Protein AF-A0A524GEL8-F1 (afdb_monomer_lite)

Structure (mmCIF, N/CA/C/O backbone):
data_AF-A0A524GEL8-F1
#
_entry.id   AF-A0A524GEL8-F1
#
loop_
_atom_site.group_PDB
_atom_site.id
_atom_site.type_symbol
_atom_site.label_atom_id
_atom_site.label_alt_id
_atom_site.label_comp_id
_atom_site.label_asym_id
_atom_site.label_entity_id
_atom_site.label_seq_id
_atom_site.pdbx_PDB_ins_code
_atom_site.Cartn_x
_atom_site.Cartn_y
_atom_site.Cartn_z
_atom_site.occupancy
_atom_site.B_iso_or_equiv
_atom_site.auth_seq_id
_atom_site.auth_comp_id
_atom_site.auth_asym_id
_atom_site.auth_atom_id
_atom_site.pdbx_PDB_model_num
ATOM 1 N N . MET A 1 1 ? 19.070 -27.426 -23.156 1.00 35.41 1 MET A N 1
ATOM 2 C CA . MET A 1 1 ? 19.117 -26.978 -21.745 1.00 35.41 1 MET A CA 1
ATOM 3 C C . MET A 1 1 ? 20.177 -25.887 -21.638 1.00 35.41 1 MET A C 1
ATOM 5 O O . MET A 1 1 ? 21.352 -26.203 -21.500 1.00 35.41 1 MET A O 1
ATOM 9 N N . GLY A 1 2 ? 19.788 -24.626 -21.857 1.00 44.88 2 GLY A N 1
ATOM 10 C CA . GLY A 1 2 ? 20.702 -23.478 -21.834 1.00 44.88 2 GLY A CA 1
ATOM 11 C C . GLY A 1 2 ? 21.016 -23.070 -20.397 1.00 44.88 2 GLY A C 1
ATOM 12 O O . GLY A 1 2 ? 20.114 -23.015 -19.565 1.00 44.88 2 GLY A O 1
ATOM 13 N N . LYS A 1 3 ? 22.298 -22.862 -20.092 1.00 49.34 3 LYS A N 1
ATOM 14 C CA . LYS A 1 3 ? 22.775 -22.470 -18.763 1.00 49.34 3 LYS A CA 1
ATOM 15 C C . LYS A 1 3 ? 22.223 -21.086 -18.411 1.00 49.34 3 LYS A C 1
ATOM 17 O O . LYS A 1 3 ? 22.392 -20.156 -19.189 1.00 49.34 3 LYS A O 1
ATOM 22 N N . ALA A 1 4 ? 21.612 -20.952 -17.234 1.00 56.22 4 ALA A N 1
ATOM 23 C CA . ALA A 1 4 ? 21.321 -19.656 -16.627 1.00 56.22 4 ALA A CA 1
ATOM 24 C C . ALA A 1 4 ? 22.658 -18.959 -16.322 1.00 56.22 4 ALA A C 1
ATOM 26 O O . ALA A 1 4 ? 23.332 -19.267 -15.332 1.00 56.22 4 ALA A O 1
ATOM 27 N N . GLN A 1 5 ? 23.108 -18.112 -17.243 1.00 56.97 5 GLN A N 1
ATOM 28 C CA . GLN A 1 5 ? 24.406 -17.461 -17.171 1.00 56.97 5 GLN A CA 1
ATOM 29 C C . GLN A 1 5 ? 24.256 -16.211 -16.293 1.00 56.97 5 GLN A C 1
ATOM 31 O O . GLN A 1 5 ? 23.763 -15.181 -16.738 1.00 56.97 5 GLN A O 1
ATOM 36 N N . ARG A 1 6 ? 24.658 -16.308 -15.020 1.00 63.91 6 ARG A N 1
ATOM 37 C CA . ARG A 1 6 ? 24.901 -15.120 -14.185 1.00 63.91 6 ARG A CA 1
ATOM 38 C C . ARG A 1 6 ? 25.886 -14.213 -14.921 1.00 63.91 6 ARG A C 1
ATOM 40 O O . ARG A 1 6 ? 26.884 -14.718 -15.443 1.00 63.91 6 ARG A O 1
ATOM 47 N N . CYS A 1 7 ? 25.612 -12.914 -14.962 1.00 64.94 7 CYS A N 1
ATOM 48 C CA . CYS A 1 7 ? 26.526 -11.990 -15.612 1.00 64.94 7 CYS A CA 1
ATOM 49 C C . CYS A 1 7 ? 27.879 -11.916 -14.902 1.00 64.94 7 CYS A C 1
ATOM 51 O O . CYS A 1 7 ? 27.946 -12.120 -13.684 1.00 64.94 7 CYS A O 1
ATOM 53 N N . PRO A 1 8 ? 28.953 -11.631 -15.660 1.00 68.56 8 PRO A N 1
ATOM 54 C CA . PRO A 1 8 ? 30.248 -11.336 -15.078 1.00 68.56 8 PRO A CA 1
ATOM 55 C C . PRO A 1 8 ? 30.159 -10.118 -14.152 1.00 68.56 8 PRO A C 1
ATOM 57 O O . PRO A 1 8 ? 29.388 -9.189 -14.390 1.00 68.56 8 PRO A O 1
ATOM 60 N N . GLU A 1 9 ? 30.967 -10.128 -13.096 1.00 66.00 9 GLU A N 1
ATOM 61 C CA . GLU A 1 9 ? 31.051 -9.038 -12.126 1.00 66.00 9 GLU A CA 1
ATOM 62 C C . GLU A 1 9 ? 31.375 -7.713 -12.845 1.00 66.00 9 GLU A C 1
ATOM 64 O O . GLU A 1 9 ? 32.369 -7.616 -13.564 1.00 66.00 9 GLU A O 1
ATOM 69 N N . GLY A 1 10 ? 30.499 -6.711 -12.706 1.00 65.38 10 GLY A N 1
ATOM 7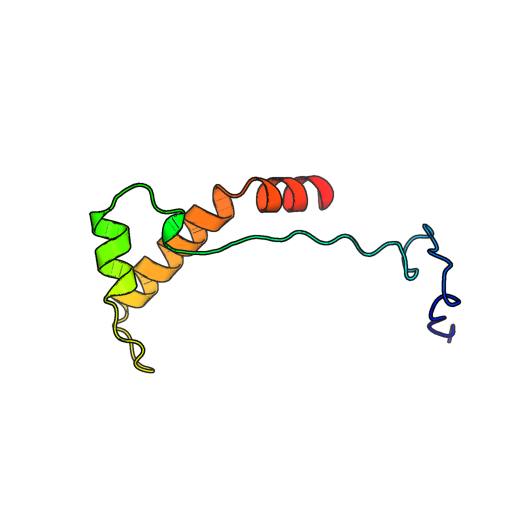0 C CA . GLY A 1 10 ? 30.649 -5.400 -13.351 1.00 65.38 10 GLY A CA 1
ATOM 71 C C . GLY A 1 10 ? 30.096 -5.270 -14.778 1.00 65.38 10 GLY A C 1
ATOM 72 O O . GLY A 1 10 ? 30.209 -4.189 -15.350 1.00 65.38 10 GLY A O 1
ATOM 73 N N . ALA A 1 11 ? 29.477 -6.310 -15.351 1.00 69.00 11 ALA A N 1
ATOM 74 C CA . ALA A 1 11 ? 28.822 -6.240 -16.660 1.00 69.00 11 ALA A CA 1
ATOM 75 C C . ALA A 1 11 ? 27.305 -6.451 -16.530 1.00 69.00 11 ALA A C 1
ATOM 77 O O . ALA A 1 11 ? 26.857 -7.516 -16.110 1.00 69.00 11 ALA A O 1
ATOM 78 N N . LEU A 1 12 ? 26.515 -5.444 -16.914 1.00 66.25 12 LEU A N 1
ATOM 79 C CA . LEU A 1 12 ? 25.069 -5.572 -17.099 1.00 66.25 12 LEU A CA 1
ATOM 80 C C . LEU A 1 12 ? 24.805 -5.918 -18.566 1.00 66.25 12 LEU A C 1
ATOM 82 O O . LEU A 1 12 ? 25.354 -5.282 -19.463 1.00 66.25 12 LEU A O 1
ATOM 86 N N . SER A 1 13 ? 24.005 -6.950 -18.809 1.00 68.31 13 SER A N 1
ATOM 87 C CA . SER A 1 13 ? 23.475 -7.236 -20.141 1.00 68.31 13 SER A CA 1
ATOM 88 C C . SER A 1 13 ? 22.096 -6.589 -20.250 1.00 68.31 13 SER A C 1
ATOM 90 O O . SER A 1 13 ? 21.311 -6.676 -19.313 1.00 68.31 13 SER A O 1
ATOM 92 N N . GLU A 1 14 ? 21.822 -5.920 -21.368 1.00 72.62 14 GLU A N 1
ATOM 93 C CA . GLU A 1 14 ? 20.509 -5.320 -21.667 1.00 72.62 14 GLU A CA 1
ATOM 94 C C . GLU A 1 14 ? 19.662 -6.235 -22.573 1.00 72.62 14 GLU A C 1
ATOM 96 O O . GLU A 1 14 ? 18.581 -5.864 -23.024 1.00 72.62 14 GLU A O 1
ATOM 101 N N . GLU A 1 15 ? 20.155 -7.445 -22.860 1.00 72.75 15 GLU A N 1
ATOM 102 C CA . GLU A 1 15 ? 19.416 -8.454 -23.619 1.00 72.75 15 GLU A CA 1
ATOM 103 C C . GLU A 1 15 ? 18.187 -8.913 -22.802 1.00 72.75 15 GLU A C 1
ATOM 105 O O . GLU A 1 15 ? 18.326 -9.165 -21.597 1.00 72.75 15 GLU A O 1
ATOM 110 N N . PRO A 1 16 ? 17.004 -9.082 -23.425 1.00 66.12 16 PRO A N 1
ATOM 111 C CA . PRO A 1 16 ? 15.822 -9.614 -22.748 1.00 66.12 16 PRO A CA 1
ATOM 112 C C . PRO A 1 16 ? 16.063 -11.020 -22.170 1.00 66.12 16 PRO A C 1
ATOM 114 O O . PRO A 1 16 ? 16.504 -11.931 -22.872 1.00 66.12 16 PRO A O 1
ATOM 117 N N . GLY A 1 17 ? 15.731 -11.222 -20.897 1.00 67.62 17 GLY A N 1
ATOM 118 C CA . GLY A 1 17 ? 15.963 -12.440 -20.116 1.00 67.62 17 GLY A CA 1
ATOM 119 C C . GLY A 1 17 ? 17.369 -12.576 -19.515 1.00 67.62 17 GLY A C 1
ATOM 120 O O . GLY A 1 17 ? 17.760 -13.694 -19.165 1.00 67.62 17 GL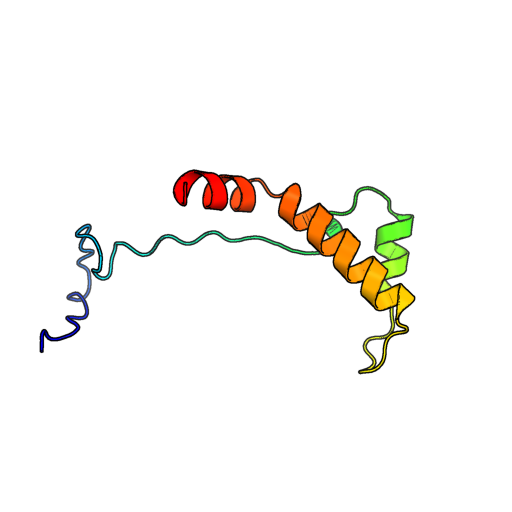Y A O 1
ATOM 121 N N . SER A 1 18 ? 18.153 -11.496 -19.448 1.00 73.00 18 SER A N 1
ATOM 122 C CA . SER A 1 18 ? 19.525 -11.511 -18.933 1.00 73.00 18 SER A CA 1
ATOM 123 C C . SER A 1 18 ? 19.602 -11.172 -17.431 1.00 73.00 18 SER A C 1
ATOM 125 O O . SER A 1 18 ? 18.766 -11.586 -16.637 1.00 73.00 18 SER A O 1
ATOM 127 N N . CYS A 1 19 ? 20.694 -10.558 -16.982 1.00 69.19 19 CYS A N 1
ATOM 128 C CA . CYS A 1 19 ? 20.893 -10.167 -15.585 1.00 69.19 19 CYS A CA 1
ATOM 129 C C . CYS A 1 19 ? 20.654 -8.671 -15.337 1.00 69.19 19 CYS A C 1
ATOM 131 O O . CYS A 1 19 ? 20.655 -8.251 -14.180 1.00 69.19 19 CYS A O 1
ATOM 133 N N . GLY A 1 20 ? 20.590 -7.867 -16.404 1.00 69.06 20 GLY A N 1
ATOM 134 C CA . GLY A 1 20 ? 20.487 -6.408 -16.351 1.00 69.06 20 GLY A CA 1
ATOM 135 C C . GLY A 1 20 ? 19.151 -5.890 -16.875 1.00 69.06 20 GLY A C 1
ATOM 136 O O . GLY A 1 20 ? 18.923 -4.689 -16.856 1.00 69.06 20 GLY A O 1
ATOM 137 N N . ASP A 1 21 ? 18.256 -6.786 -17.280 1.00 72.56 21 ASP A N 1
ATOM 138 C CA . ASP A 1 21 ? 16.890 -6.507 -17.723 1.00 72.56 21 ASP A CA 1
ATOM 139 C C . ASP A 1 21 ? 15.866 -6.552 -16.569 1.00 72.56 21 ASP A C 1
ATOM 141 O O . ASP A 1 21 ? 14.660 -6.598 -16.803 1.00 72.56 21 ASP A O 1
ATOM 145 N N . ILE A 1 22 ? 16.328 -6.546 -15.311 1.00 78.62 22 ILE A N 1
ATOM 146 C CA . ILE A 1 22 ? 15.455 -6.484 -14.134 1.00 78.62 22 ILE A CA 1
ATOM 147 C C . ILE A 1 22 ? 15.157 -5.021 -13.808 1.00 78.62 22 ILE A C 1
ATOM 149 O O . ILE A 1 22 ? 16.035 -4.278 -13.365 1.00 78.62 22 ILE A O 1
ATOM 153 N N . GLU A 1 23 ? 13.893 -4.633 -13.945 1.00 84.75 23 GLU A N 1
ATOM 154 C CA . GLU A 1 23 ? 13.393 -3.330 -13.515 1.00 84.75 23 GLU A CA 1
ATOM 155 C C . GLU A 1 23 ? 12.630 -3.443 -12.186 1.00 84.75 23 GLU A C 1
ATOM 157 O O . GLU A 1 23 ? 11.827 -4.355 -11.977 1.00 84.75 23 GLU A O 1
ATOM 162 N N . PHE A 1 24 ? 12.890 -2.513 -11.263 1.00 89.19 24 PHE A N 1
ATOM 163 C CA . PHE A 1 24 ? 12.253 -2.484 -9.947 1.00 89.19 24 PHE A CA 1
ATOM 164 C C . PHE A 1 24 ? 11.261 -1.329 -9.839 1.00 89.19 24 PHE A C 1
ATOM 166 O O . PHE A 1 24 ? 11.604 -0.170 -10.069 1.00 89.19 24 PHE A O 1
ATOM 173 N N . TYR A 1 25 ? 10.059 -1.646 -9.363 1.00 93.81 25 TYR A N 1
ATOM 174 C CA . TYR A 1 25 ? 9.017 -0.675 -9.045 1.00 93.81 25 TYR A CA 1
ATOM 175 C C . TYR A 1 25 ? 8.743 -0.735 -7.544 1.00 93.81 25 TYR A C 1
ATOM 177 O O . TYR A 1 25 ? 8.161 -1.699 -7.045 1.00 93.81 25 TYR A O 1
ATOM 185 N N . VAL A 1 26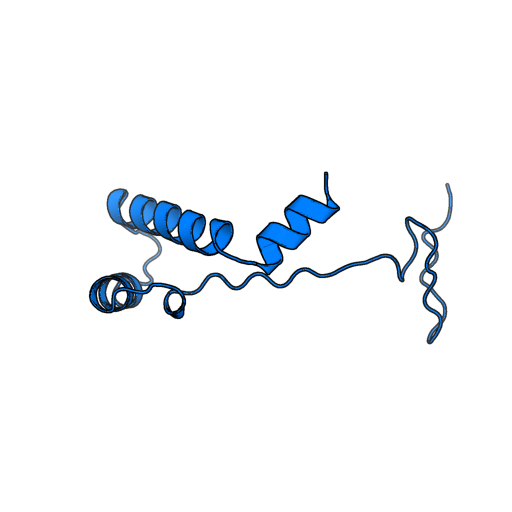 ? 9.197 0.275 -6.803 1.00 95.12 26 VAL A N 1
ATOM 186 C CA . VAL A 1 26 ? 8.965 0.354 -5.355 1.00 95.12 26 V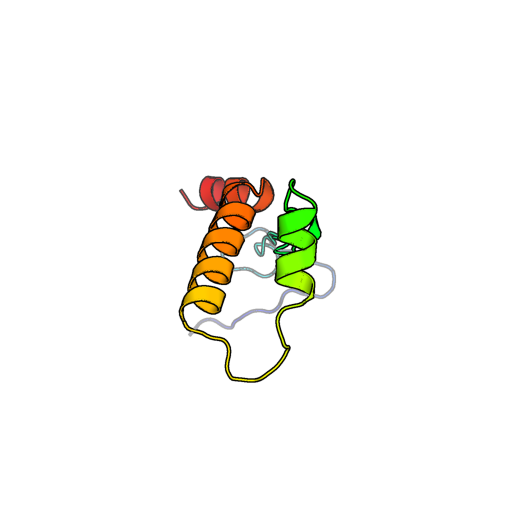AL A CA 1
ATOM 187 C C . VAL A 1 26 ? 7.620 1.024 -5.111 1.00 95.12 26 VAL A C 1
ATOM 189 O O . VAL A 1 26 ? 7.451 2.206 -5.389 1.00 95.12 26 VAL A O 1
ATOM 192 N N . ILE A 1 27 ? 6.665 0.263 -4.582 1.00 95.56 27 ILE A N 1
ATOM 193 C CA . ILE A 1 27 ? 5.320 0.746 -4.260 1.00 95.56 27 ILE A CA 1
ATOM 194 C C . ILE A 1 27 ? 5.163 0.713 -2.744 1.00 95.56 27 ILE A C 1
ATOM 196 O O . ILE A 1 27 ? 5.157 -0.355 -2.130 1.00 95.56 27 ILE A O 1
ATOM 200 N N . GLU A 1 28 ? 5.044 1.886 -2.129 1.00 95.19 28 GLU A N 1
ATOM 201 C CA . GLU A 1 28 ? 4.854 1.995 -0.686 1.00 95.19 28 GLU A CA 1
ATOM 202 C C . GLU A 1 28 ? 3.368 1.969 -0.320 1.00 95.19 28 GLU A C 1
ATOM 204 O O . GLU A 1 28 ? 2.601 2.845 -0.713 1.00 95.19 28 GLU A O 1
ATOM 209 N N . VAL A 1 29 ? 2.973 0.996 0.504 1.00 96.12 29 VAL A N 1
ATOM 210 C CA . VAL A 1 29 ? 1.614 0.900 1.051 1.00 96.12 29 VAL A CA 1
ATOM 211 C C . VAL A 1 29 ? 1.677 1.132 2.553 1.00 96.12 29 VAL A C 1
ATOM 213 O O . VAL A 1 29 ? 2.008 0.236 3.328 1.00 96.12 29 VAL A O 1
ATOM 216 N N . LYS A 1 30 ? 1.406 2.371 2.969 1.00 95.25 30 LYS A N 1
ATOM 217 C CA . LYS A 1 30 ? 1.485 2.801 4.370 1.00 95.25 30 LYS A CA 1
ATOM 218 C C . LYS A 1 30 ? 0.408 3.825 4.695 1.00 95.25 30 LYS A C 1
ATOM 220 O O . LYS A 1 30 ? 0.050 4.644 3.853 1.00 95.25 30 LYS A O 1
ATOM 225 N N . PHE A 1 31 ? -0.057 3.829 5.943 1.00 95.44 31 PHE A N 1
ATOM 226 C CA . PHE A 1 31 ? -1.139 4.720 6.375 1.00 95.44 31 PHE A CA 1
ATOM 227 C C . PHE A 1 31 ? -0.797 6.211 6.256 1.00 95.44 31 PHE A C 1
ATOM 229 O O . PHE A 1 31 ? -1.700 7.032 6.199 1.00 95.44 31 PHE A O 1
ATOM 236 N N . ASP A 1 32 ? 0.478 6.593 6.162 1.00 94.19 32 ASP A N 1
ATOM 237 C CA . ASP A 1 32 ? 0.861 7.997 5.954 1.00 94.19 32 ASP A CA 1
ATOM 238 C C . ASP A 1 32 ? 0.394 8.553 4.596 1.00 94.19 32 ASP A C 1
ATOM 240 O O . ASP A 1 32 ? 0.280 9.767 4.445 1.00 94.19 32 ASP A O 1
ATOM 244 N N . ALA A 1 33 ? 0.072 7.680 3.635 1.00 93.88 33 ALA A N 1
ATOM 245 C CA . ALA A 1 33 ? -0.521 8.062 2.355 1.00 93.88 33 ALA A CA 1
ATOM 246 C C . ALA A 1 33 ? -2.006 8.467 2.466 1.00 93.88 33 ALA A C 1
ATOM 248 O O . ALA A 1 33 ? -2.537 9.100 1.555 1.00 93.88 33 ALA A O 1
ATOM 249 N N . LEU A 1 34 ? -2.684 8.139 3.574 1.00 94.25 34 LEU A N 1
ATOM 250 C CA . LEU A 1 34 ? -4.077 8.527 3.804 1.00 94.25 34 LEU A CA 1
ATOM 251 C C . LEU A 1 34 ? -4.159 10.026 4.115 1.00 94.25 34 LEU A C 1
ATOM 253 O O . LEU A 1 34 ? -3.392 10.532 4.938 1.00 94.25 34 LEU A O 1
ATOM 257 N N . LYS A 1 35 ? -5.096 10.739 3.478 1.00 91.75 35 LYS A N 1
ATOM 258 C CA . LYS A 1 35 ? -5.263 12.198 3.630 1.00 91.75 35 LYS A CA 1
ATOM 259 C C . LYS A 1 35 ? -5.847 12.564 4.991 1.00 91.75 35 LYS A C 1
ATOM 261 O O . LYS A 1 35 ? -5.325 13.452 5.668 1.00 91.75 35 LYS A O 1
ATOM 266 N N . GLU A 1 36 ? -6.888 11.843 5.394 1.00 95.25 36 GLU A N 1
ATOM 267 C CA . GLU A 1 36 ? -7.640 12.119 6.611 1.00 95.25 36 GLU A CA 1
ATOM 268 C C . GLU A 1 36 ? -6.893 11.627 7.853 1.00 95.25 36 GLU A C 1
ATOM 270 O O . GLU A 1 36 ? -6.516 10.459 7.981 1.00 95.25 36 GLU A O 1
ATOM 275 N N . GLU A 1 37 ? -6.676 12.525 8.814 1.00 95.94 37 GLU A N 1
ATOM 276 C CA . GLU A 1 37 ? -5.975 12.183 10.054 1.00 95.94 37 GLU A CA 1
ATOM 277 C C . GLU A 1 37 ? -6.744 11.157 10.893 1.00 95.94 37 GLU A C 1
ATOM 279 O O . GLU A 1 37 ? -6.137 10.257 11.474 1.00 95.94 37 GLU A O 1
ATOM 284 N N . SER A 1 38 ? -8.073 11.249 10.911 1.00 96.12 38 SER A N 1
ATOM 285 C CA . SER A 1 38 ? -8.945 10.310 11.619 1.00 96.12 38 SER A CA 1
ATOM 286 C C . SER A 1 38 ? -8.788 8.876 11.105 1.00 96.12 38 SER A C 1
ATOM 288 O O . SER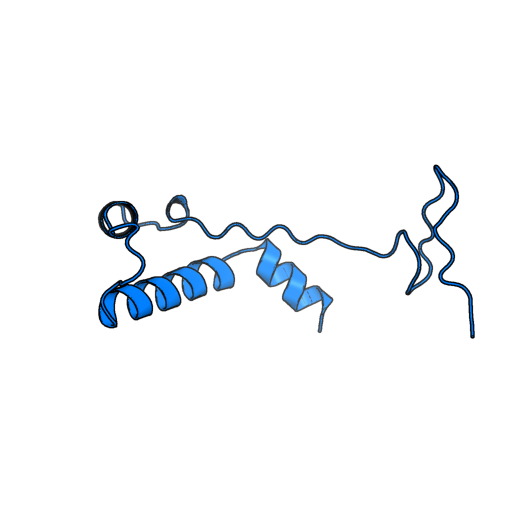 A 1 38 ? -8.689 7.951 11.912 1.00 96.12 38 SER A O 1
ATOM 290 N N . GLU A 1 39 ? -8.684 8.689 9.787 1.00 95.25 39 GLU A N 1
ATOM 291 C CA . GLU A 1 39 ? -8.436 7.385 9.165 1.00 95.25 39 GLU A CA 1
ATOM 292 C C . GLU A 1 39 ? -7.063 6.843 9.571 1.00 95.25 39 GLU A C 1
ATOM 294 O O . GLU A 1 39 ? -6.951 5.708 10.037 1.00 95.25 39 GLU A O 1
ATOM 299 N N . ARG A 1 40 ? -6.014 7.675 9.505 1.00 96.31 40 ARG A N 1
ATOM 300 C CA . ARG A 1 40 ? -4.663 7.285 9.950 1.00 96.31 40 ARG A CA 1
ATOM 301 C C . ARG A 1 40 ? -4.652 6.813 11.395 1.00 96.31 40 ARG A C 1
ATOM 303 O O . ARG A 1 40 ? -4.040 5.793 11.706 1.00 96.31 40 ARG A O 1
ATOM 310 N N . VAL A 1 41 ? -5.311 7.560 12.277 1.00 96.50 41 VAL A N 1
ATOM 311 C CA . VAL A 1 41 ? -5.396 7.233 13.703 1.00 96.50 41 VAL A CA 1
ATOM 312 C C . VAL A 1 41 ? -6.177 5.940 13.921 1.00 96.50 41 VAL A C 1
ATOM 314 O O . VAL A 1 41 ? -5.748 5.127 14.737 1.00 96.50 41 VAL A O 1
ATOM 317 N N . TYR A 1 42 ? -7.275 5.723 13.193 1.00 95.50 42 TYR A N 1
ATOM 318 C CA . TYR A 1 42 ? -8.038 4.476 13.246 1.00 95.50 42 TYR A CA 1
ATOM 319 C C . TYR A 1 42 ? -7.155 3.272 12.898 1.00 95.50 42 TYR A C 1
ATOM 321 O O . TYR A 1 42 ? -6.990 2.376 13.726 1.00 95.50 42 TYR A O 1
ATOM 329 N N . PHE A 1 43 ? -6.511 3.281 11.727 1.00 95.38 43 PHE A N 1
ATOM 330 C CA . PHE A 1 43 ? -5.717 2.139 11.266 1.00 95.38 43 PHE A CA 1
ATOM 331 C C . PHE A 1 43 ? -4.483 1.876 12.130 1.00 95.38 43 PHE A C 1
ATOM 333 O O . PHE A 1 43 ? -4.172 0.724 12.422 1.00 95.38 43 PHE A O 1
ATOM 340 N N . LYS A 1 44 ? -3.810 2.928 12.614 1.00 94.50 44 LYS A N 1
ATOM 341 C CA . LYS A 1 44 ? -2.654 2.795 13.520 1.00 94.50 44 LYS A CA 1
ATOM 342 C C . LYS A 1 44 ? -3.024 2.256 14.908 1.00 94.50 44 LYS A C 1
ATOM 344 O O . LYS A 1 44 ? -2.128 1.863 15.650 1.00 94.50 44 LYS A O 1
ATOM 349 N N . ARG A 1 45 ? -4.309 2.257 15.278 1.00 94.88 45 ARG A N 1
ATOM 350 C CA . ARG A 1 45 ? -4.814 1.725 16.555 1.00 94.88 45 ARG A CA 1
ATOM 351 C C . ARG A 1 45 ? -5.407 0.325 16.444 1.00 94.88 45 ARG A C 1
ATOM 353 O O . ARG A 1 45 ? -5.752 -0.240 17.481 1.00 94.88 45 ARG A O 1
ATOM 360 N N . LEU A 1 46 ? -5.528 -0.226 15.234 1.00 93.56 46 LEU A N 1
ATOM 361 C CA . LEU A 1 46 ? -5.974 -1.604 15.070 1.00 93.56 46 LEU A CA 1
ATOM 362 C C . LEU A 1 46 ? -5.032 -2.546 15.831 1.00 93.56 46 LEU A C 1
ATOM 364 O O . LEU A 1 46 ? -3.812 -2.346 15.820 1.00 93.56 46 LEU A O 1
ATOM 368 N N . PRO A 1 47 ? -5.574 -3.564 16.516 1.00 91.56 47 PRO A N 1
ATOM 369 C CA . PRO A 1 47 ? -4.746 -4.492 17.260 1.00 91.56 47 PRO A CA 1
ATOM 370 C C . PRO A 1 47 ? -3.858 -5.279 16.294 1.00 91.56 47 PRO A C 1
ATOM 372 O O . PRO A 1 47 ? -4.308 -5.768 15.263 1.00 91.56 47 PRO A O 1
ATOM 375 N N . THR A 1 48 ? -2.597 -5.490 16.662 1.00 84.62 48 THR A N 1
ATOM 376 C CA . THR A 1 48 ? -1.675 -6.379 15.933 1.00 84.62 48 THR A CA 1
ATOM 377 C C . THR A 1 48 ? -1.914 -7.858 16.268 1.00 84.62 48 THR A C 1
ATOM 379 O O . THR A 1 48 ? -1.004 -8.685 16.221 1.00 84.62 48 THR A O 1
ATOM 382 N N . SER A 1 49 ? -3.144 -8.204 16.655 1.00 81.00 49 SER A N 1
ATOM 383 C CA . SER A 1 49 ? -3.547 -9.570 16.964 1.00 81.00 49 SER A CA 1
ATOM 384 C C . SER A 1 49 ? -3.734 -10.373 15.673 1.00 81.00 49 SER A C 1
ATOM 386 O O . SER A 1 49 ? -4.127 -9.851 14.634 1.00 81.00 49 SER A O 1
ATOM 388 N N . PHE A 1 50 ? -3.532 -11.690 15.740 1.00 75.38 50 PHE A N 1
ATOM 389 C CA . PHE A 1 50 ? -3.759 -12.599 14.604 1.00 75.38 50 PHE A CA 1
ATOM 390 C C . PHE A 1 50 ? -5.244 -12.770 14.212 1.00 75.38 50 PHE A C 1
ATOM 392 O O . PHE A 1 50 ? -5.577 -13.662 13.434 1.00 75.38 50 PHE A O 1
ATOM 399 N N . ARG A 1 51 ? -6.157 -11.971 14.782 1.00 83.50 51 ARG A N 1
ATOM 400 C CA . ARG A 1 51 ? -7.603 -12.028 14.534 1.00 83.50 51 ARG A CA 1
ATOM 401 C C . ARG A 1 51 ? -8.188 -10.619 14.576 1.00 83.50 51 ARG A C 1
ATOM 403 O O . ARG A 1 51 ? -8.548 -10.137 15.647 1.00 83.50 51 ARG A O 1
ATOM 410 N N . LEU A 1 52 ? -8.268 -9.999 13.406 1.00 90.75 52 LEU A N 1
ATOM 411 C CA . LEU A 1 52 ? -9.063 -8.797 13.170 1.00 90.75 52 LEU A CA 1
ATOM 412 C C . LEU A 1 52 ? -10.514 -9.184 12.869 1.00 90.75 52 LEU A C 1
ATOM 414 O O . LEU A 1 52 ? -10.783 -10.282 12.369 1.00 90.75 52 LEU A O 1
ATOM 418 N N . GLY A 1 53 ? -11.448 -8.288 13.172 1.00 93.06 53 GLY A N 1
ATOM 419 C CA . GLY A 1 53 ? -12.831 -8.413 12.732 1.00 93.06 53 GLY A CA 1
ATOM 420 C C . GLY A 1 53 ? -12.928 -8.347 11.208 1.00 93.06 53 GLY A C 1
ATOM 421 O O . GLY A 1 53 ? -12.124 -7.684 10.555 1.00 93.06 53 GLY A O 1
ATOM 422 N N . VAL A 1 54 ? -13.930 -9.013 10.630 1.00 94.50 54 VAL A N 1
ATOM 423 C CA . VAL A 1 54 ? -14.125 -9.050 9.167 1.00 94.50 54 VAL A CA 1
ATOM 424 C C . VAL A 1 54 ? -14.229 -7.636 8.587 1.00 94.50 54 VAL A C 1
ATOM 426 O O . VAL A 1 54 ? -13.537 -7.320 7.629 1.00 94.50 54 VAL A O 1
ATOM 429 N N . GLU A 1 55 ? -14.983 -6.748 9.238 1.00 94.69 55 GLU A N 1
ATOM 430 C CA . GLU A 1 55 ? -15.116 -5.350 8.806 1.00 94.69 55 GLU A CA 1
ATOM 431 C C . GLU A 1 55 ? -13.798 -4.560 8.872 1.00 94.69 55 GLU A C 1
ATOM 433 O O . GLU A 1 55 ? -13.565 -3.661 8.066 1.00 94.69 55 GLU A O 1
ATOM 438 N N . GLU A 1 56 ? -12.922 -4.864 9.834 1.00 94.50 56 GLU A N 1
ATOM 439 C CA . GLU A 1 56 ? -11.606 -4.223 9.939 1.00 94.50 56 GLU A CA 1
ATOM 440 C C . GLU A 1 56 ? -10.689 -4.694 8.808 1.00 94.50 56 GLU A C 1
ATOM 442 O O . GLU A 1 56 ? -9.955 -3.891 8.232 1.00 94.50 56 GLU A O 1
ATOM 447 N N . VAL A 1 57 ? -10.767 -5.983 8.462 1.00 94.12 57 VAL A N 1
ATOM 448 C CA . VAL A 1 57 ? -10.048 -6.567 7.326 1.00 94.12 57 VAL A CA 1
ATOM 449 C C . VAL A 1 57 ? -10.533 -5.968 6.010 1.00 94.12 57 VAL A C 1
ATOM 451 O O . VAL A 1 57 ? -9.704 -5.597 5.182 1.00 94.12 57 VAL A O 1
ATOM 454 N N . ASP A 1 58 ? -11.843 -5.833 5.817 1.00 96.31 58 ASP A N 1
ATOM 455 C CA . ASP A 1 58 ? -12.402 -5.246 4.597 1.00 96.31 58 ASP A CA 1
ATOM 456 C C . ASP A 1 58 ? -11.955 -3.788 4.438 1.00 96.31 58 ASP A C 1
ATOM 458 O O . ASP A 1 58 ? -11.397 -3.430 3.402 1.00 96.31 58 ASP A O 1
ATOM 462 N N . LYS A 1 59 ? -12.028 -2.983 5.507 1.00 95.62 59 LYS A N 1
ATOM 463 C CA . LYS A 1 59 ? -11.503 -1.606 5.499 1.00 95.62 59 LYS A CA 1
ATOM 464 C C . LYS A 1 59 ? -10.013 -1.543 5.159 1.00 95.62 59 LYS A C 1
ATOM 466 O O . LYS A 1 59 ? -9.598 -0.678 4.398 1.00 95.62 59 LYS A O 1
ATOM 471 N N . LEU A 1 60 ? -9.194 -2.449 5.698 1.00 95.06 60 LEU A N 1
ATOM 472 C CA . LEU A 1 60 ? -7.768 -2.512 5.359 1.00 95.06 60 LEU A CA 1
ATOM 473 C C . LEU A 1 60 ? -7.543 -2.816 3.873 1.00 95.06 60 LEU A C 1
ATOM 475 O O . LEU A 1 60 ? -6.648 -2.236 3.260 1.00 95.06 60 LEU A O 1
ATOM 479 N N . ARG A 1 61 ? -8.339 -3.720 3.293 1.00 96.00 61 ARG A N 1
ATOM 480 C CA . ARG A 1 61 ? -8.250 -4.081 1.872 1.00 96.00 61 ARG A CA 1
ATOM 481 C C . ARG A 1 61 ? -8.647 -2.916 0.976 1.00 96.00 61 ARG A C 1
ATOM 483 O O . ARG A 1 61 ? -7.927 -2.638 0.018 1.00 96.00 61 ARG A O 1
ATOM 490 N N . ASP A 1 62 ? -9.741 -2.240 1.303 1.00 96.56 62 ASP A N 1
ATOM 491 C CA . ASP A 1 62 ? -10.242 -1.098 0.539 1.00 96.56 62 ASP A CA 1
ATOM 492 C C . ASP A 1 62 ? -9.227 0.050 0.535 1.00 96.56 62 ASP A C 1
ATOM 494 O O . ASP A 1 62 ? -8.910 0.618 -0.512 1.00 96.56 62 ASP A O 1
ATOM 498 N N . GLU A 1 63 ? -8.631 0.336 1.691 1.00 96.00 63 GLU A N 1
ATOM 499 C CA . GLU A 1 63 ? -7.630 1.390 1.824 1.00 96.00 63 GLU A CA 1
ATOM 500 C C . GLU A 1 63 ? -6.298 1.049 1.163 1.00 96.00 63 GLU A C 1
ATOM 502 O O . GLU A 1 63 ? -5.702 1.894 0.493 1.00 96.00 63 GLU A O 1
ATOM 507 N N . ALA A 1 64 ? -5.840 -0.199 1.275 1.00 96.31 64 ALA A N 1
ATOM 508 C CA . ALA A 1 64 ? -4.667 -0.656 0.539 1.00 96.31 64 ALA A CA 1
ATOM 509 C C . ALA A 1 64 ? -4.893 -0.555 -0.977 1.00 96.31 64 ALA A C 1
ATOM 511 O O . ALA A 1 64 ? -4.014 -0.077 -1.694 1.00 96.31 64 ALA A O 1
ATOM 512 N N . HIS A 1 65 ? -6.078 -0.943 -1.464 1.00 96.62 65 HIS A N 1
ATOM 513 C CA . HIS A 1 65 ? -6.444 -0.799 -2.871 1.00 96.62 65 HIS A CA 1
ATOM 514 C C . HIS A 1 65 ? -6.404 0.669 -3.310 1.00 96.62 65 HIS A C 1
ATOM 516 O O . HIS A 1 65 ? -5.807 0.979 -4.342 1.00 96.62 65 HIS A O 1
ATOM 522 N N . ARG A 1 66 ? -6.966 1.580 -2.505 1.00 95.88 66 ARG A N 1
ATOM 523 C CA . ARG A 1 66 ? -6.922 3.026 -2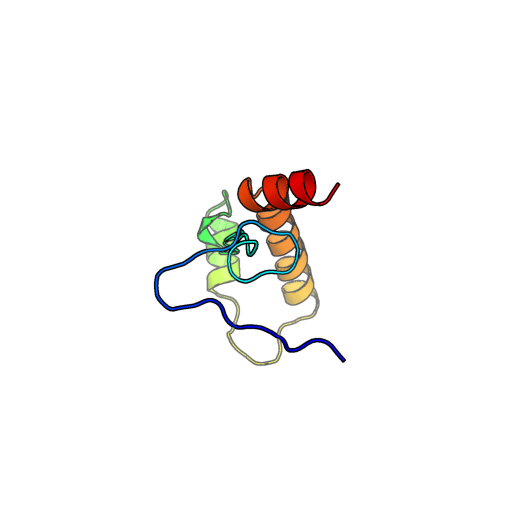.762 1.00 95.88 66 ARG A CA 1
ATOM 524 C C . ARG A 1 66 ? -5.479 3.525 -2.871 1.00 95.88 66 ARG A C 1
ATOM 526 O O . ARG A 1 66 ? -5.124 4.077 -3.910 1.00 95.88 66 ARG A O 1
ATOM 533 N N . ILE A 1 67 ? -4.633 3.242 -1.875 1.00 96.75 67 ILE A N 1
ATOM 534 C CA . ILE A 1 67 ? -3.218 3.661 -1.855 1.00 96.75 67 ILE A CA 1
ATOM 535 C C . ILE A 1 67 ? -2.460 3.146 -3.087 1.00 96.75 67 ILE A C 1
ATOM 537 O O . ILE A 1 67 ? -1.750 3.910 -3.738 1.00 96.75 67 ILE A O 1
ATOM 541 N N . VAL A 1 68 ? -2.620 1.867 -3.435 1.00 96.75 68 VAL A N 1
ATOM 542 C CA . VAL A 1 68 ? -1.947 1.269 -4.597 1.00 96.75 68 VAL A CA 1
ATOM 543 C C . VAL A 1 68 ? -2.444 1.894 -5.902 1.00 96.75 68 VAL A C 1
ATOM 545 O O . VAL A 1 68 ? -1.634 2.251 -6.751 1.00 96.75 68 VAL A O 1
ATOM 548 N N . SER A 1 69 ? -3.755 2.085 -6.060 1.00 95.00 69 SER A N 1
ATOM 549 C CA . SER A 1 69 ? -4.336 2.662 -7.282 1.00 95.00 69 SER A CA 1
ATOM 550 C C . SER A 1 69 ? -3.921 4.121 -7.532 1.00 95.00 69 SER A C 1
ATOM 552 O O . SER A 1 69 ? -3.801 4.549 -8.684 1.00 95.00 69 SER A O 1
ATOM 554 N N . GLU A 1 70 ? -3.656 4.871 -6.460 1.00 94.62 70 GLU A N 1
ATOM 555 C CA . GLU A 1 70 ? -3.190 6.259 -6.506 1.00 94.62 70 GLU A CA 1
ATOM 556 C C . GLU A 1 70 ? -1.652 6.379 -6.582 1.00 94.62 70 GLU A C 1
ATOM 558 O O . GLU A 1 70 ? -1.132 7.474 -6.807 1.00 94.62 70 GLU A O 1
ATOM 563 N N . SER A 1 71 ? -0.906 5.276 -6.430 1.00 96.06 71 SER A N 1
ATOM 564 C CA . SER A 1 71 ? 0.558 5.270 -6.523 1.00 96.06 71 SER A CA 1
ATOM 565 C C . SER A 1 71 ? 1.027 5.507 -7.960 1.00 96.06 71 SER A C 1
ATOM 567 O O . SER A 1 71 ? 0.666 4.777 -8.885 1.00 96.06 71 SER A O 1
ATOM 569 N N . LYS A 1 72 ? 1.902 6.502 -8.146 1.00 95.81 72 LYS A N 1
ATOM 570 C CA . LYS A 1 72 ? 2.498 6.823 -9.453 1.00 95.81 72 LYS A CA 1
ATOM 571 C C . LYS A 1 72 ? 3.370 5.682 -9.975 1.00 95.81 72 LYS A C 1
ATOM 573 O O . LYS A 1 72 ? 3.352 5.376 -11.161 1.00 95.81 72 LYS A O 1
ATOM 578 N N . GLU A 1 73 ? 4.114 5.040 -9.089 1.00 96.81 73 GLU A N 1
ATOM 579 C CA . GLU A 1 73 ? 5.022 3.936 -9.372 1.00 96.81 73 GLU A CA 1
ATOM 580 C C . GLU A 1 73 ? 4.240 2.691 -9.785 1.00 96.81 73 GLU A C 1
ATOM 582 O O . GLU A 1 73 ? 4.629 2.012 -10.735 1.00 96.81 73 GLU A O 1
ATOM 587 N N . PHE A 1 74 ? 3.091 2.440 -9.149 1.00 96.50 74 PHE A N 1
ATOM 588 C CA . PHE A 1 74 ? 2.178 1.391 -9.594 1.00 96.50 74 PHE A CA 1
ATOM 589 C C . PHE A 1 74 ? 1.568 1.710 -10.964 1.00 96.50 74 PHE A C 1
ATOM 591 O O . PHE A 1 74 ? 1.521 0.845 -11.833 1.00 96.50 74 PHE A O 1
ATOM 598 N N . GLN A 1 75 ? 1.151 2.956 -11.206 1.00 96.88 75 GLN A N 1
ATOM 599 C CA . GLN A 1 75 ? 0.639 3.369 -12.517 1.00 96.88 75 GLN A CA 1
ATOM 600 C C . GLN A 1 75 ? 1.691 3.225 -13.625 1.00 96.88 75 GLN A C 1
ATOM 602 O O . GLN A 1 75 ? 1.346 2.796 -14.726 1.00 96.88 75 GLN A O 1
ATOM 607 N N . ARG A 1 76 ? 2.964 3.520 -13.330 1.00 96.19 76 ARG A N 1
ATOM 608 C CA . ARG A 1 76 ? 4.089 3.280 -14.244 1.00 96.19 76 ARG A CA 1
ATOM 609 C C . ARG A 1 76 ? 4.242 1.792 -14.557 1.00 96.19 76 ARG A C 1
ATOM 611 O O . ARG A 1 76 ? 4.232 1.442 -15.727 1.00 96.19 76 ARG A O 1
ATOM 618 N N . LEU A 1 77 ? 4.280 0.929 -13.536 1.00 95.44 77 LEU A N 1
ATOM 619 C CA . LEU A 1 77 ? 4.347 -0.527 -13.721 1.00 95.44 77 LEU A CA 1
ATOM 620 C C . LEU A 1 77 ? 3.240 -1.032 -14.658 1.00 95.44 77 LEU A C 1
ATOM 622 O O . LEU A 1 77 ? 3.497 -1.791 -15.584 1.00 95.44 77 LEU A O 1
ATOM 626 N N . ILE A 1 78 ? 1.995 -0.605 -14.435 1.00 96.25 78 ILE A N 1
ATOM 627 C CA . ILE A 1 78 ? 0.868 -1.016 -15.283 1.00 96.25 78 ILE A CA 1
ATOM 628 C C . ILE A 1 78 ? 0.991 -0.465 -16.710 1.00 96.25 78 ILE A C 1
ATOM 630 O O . ILE A 1 78 ? 0.524 -1.113 -17.642 1.00 96.25 78 ILE A O 1
ATOM 634 N N . GLY A 1 79 ? 1.583 0.717 -16.891 1.00 95.81 79 GLY A N 1
ATOM 635 C CA . GLY A 1 79 ? 1.890 1.269 -18.209 1.00 95.81 79 GLY A CA 1
ATOM 636 C C . GLY A 1 79 ? 2.929 0.440 -18.962 1.00 95.81 79 GLY A C 1
ATOM 637 O O . GLY A 1 79 ? 2.718 0.150 -20.132 1.00 95.81 79 GLY A O 1
ATOM 638 N N . ASP A 1 80 ? 3.987 0.016 -18.273 1.00 93.25 80 ASP A N 1
ATOM 639 C CA . ASP A 1 80 ? 5.106 -0.731 -18.862 1.00 93.25 80 ASP A CA 1
ATOM 640 C C . ASP A 1 80 ? 4.746 -2.204 -19.165 1.00 93.25 80 ASP A C 1
ATOM 642 O O . ASP A 1 80 ? 5.353 -2.827 -20.032 1.00 93.25 80 ASP A O 1
ATOM 646 N N . LEU A 1 81 ? 3.741 -2.771 -18.479 1.00 91.44 81 LEU A N 1
ATOM 647 C CA . LEU A 1 81 ? 3.247 -4.142 -18.698 1.00 91.44 81 LEU A CA 1
ATOM 648 C C . LEU A 1 81 ? 2.168 -4.277 -19.793 1.00 91.44 81 LEU A C 1
ATOM 650 O O . LEU A 1 81 ? 1.742 -5.402 -20.074 1.00 91.44 81 LEU A O 1
ATOM 654 N N . ARG A 1 82 ? 1.663 -3.169 -20.343 1.00 81.19 82 ARG A N 1
ATOM 655 C CA . ARG A 1 82 ? 0.618 -3.161 -21.385 1.00 81.19 82 ARG A CA 1
ATOM 656 C C . ARG A 1 82 ? 1.208 -3.227 -22.784 1.00 81.19 82 ARG A C 1
ATOM 658 O O . ARG A 1 82 ? 0.590 -3.939 -23.606 1.00 81.19 82 ARG A O 1
#

pLDDT: mean 85.82, std 14.45, range [35.41, 96.88]

Secondary structure (DSSP, 8-state):
-----PPPTT----STTSSS----------GGG-S-HHHHHHHHTS--SS---HHHHHHHHHHHHHHHHH-HHHHHHHHHT-

Radius of gyration: 19.61 Å; chains: 1; bounding box: 46×39×41 Å

Foldseek 3Di:
DDDLDQDDPPDADCPPPHNNVDDDQDQDQALVLPPDPVSSVVLVPFDPDPDDDPVNVVVSVVSSVVSLVPDPSNVVVVVVVD

Sequence (82 aa):
MGKAQRCPEGALSEEPGSCGDIEFYVIEVKFDALKEESERVYFKRLPTSFRLGVEEVDKLRDEAHRIVSESKEFQRLIGDLR